Protein AF-A0A356TQ37-F1 (afdb_monomer)

Sequence (166 aa):
MHRFDAVELSVNVIALALAFVIALPVGWDREKSTRTMGLRTFPLVAVASAAFVMMARSAFEGAPDAQARVLQGVLTGIGFIGGGAILKRRERVLGAATAAALWGTAGIGAAVAHGLYEVAVVLSLVSFLTLRVMGPVKKQMNGNEQWDDGVPGPGEGDAEEEEEED

Nearest PDB structures (foldseek):
  9ckn-assembly1_A  TM=2.768E-01  e=3.999E-01  Homo sapiens
  6u63-assembly1_A  TM=2.880E-01  e=8.117E-01  Homo sapiens
  7pc0-assembly1_C  TM=4.333E-01  e=5.273E+00  Homo sapiens
  8eau-assembly1_c  TM=2.795E-01  e=7.512E+00  Saccharomyces cerevisiae

Foldseek 3Di:
DDDPDVVVVVLLVVLLVLLLVLQQLLQPLCCVQPVPGGSVHLSVLLSVLLVQLLVQCVVQPPNVVSSVVSNVVSLVVLLVVLVVQWDDDDPDIPSNLVSVSSSLSSVLSNCSSVVVNVSNNVSSVVSSCCSVVVSVVVVVVVVPPPPPPVDDDVPPVVVVVVVVPD

Solvent-accessible surface area (backbone atoms only — not comparable to full-atom values): 9016 Å² total; per-residue (Å²): 132,85,77,85,47,68,66,60,52,51,53,52,51,49,39,41,50,46,17,27,58,50,26,39,60,40,9,50,53,33,34,75,74,64,72,77,58,15,68,67,51,34,20,50,42,4,28,52,32,15,51,53,46,41,50,32,51,70,76,34,67,98,34,66,70,60,33,49,52,50,51,49,50,52,55,52,53,40,49,54,57,20,54,72,48,44,46,80,54,97,94,46,79,41,39,58,69,57,18,52,49,49,45,52,28,31,49,26,2,37,27,30,50,71,67,37,52,68,58,19,47,51,51,29,50,52,50,31,49,51,56,62,62,52,50,60,56,57,55,59,65,61,68,75,64,80,71,81,81,85,65,73,60,98,75,61,74,72,66,66,70,68,71,76,80,121

pLDDT: mean 84.01, std 16.99, range [41.44, 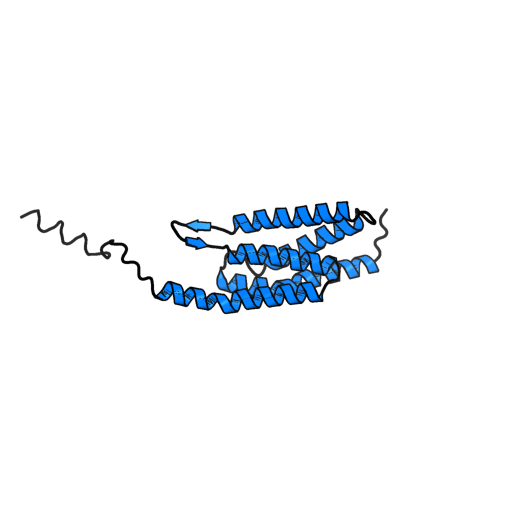98.62]

Radius of gyration: 23.64 Å; Cα contacts (8 Å, |Δi|>4): 175; chains: 1; bounding box: 40×33×89 Å

Mean predicted aligned error: 10.16 Å

Structure (mmCIF, N/CA/C/O backbone):
data_AF-A0A356TQ37-F1
#
_entry.id   AF-A0A356TQ37-F1
#
loop_
_atom_site.group_PDB
_atom_site.id
_atom_site.type_symbol
_atom_site.label_atom_id
_atom_site.label_alt_id
_atom_site.label_comp_id
_atom_site.label_asym_id
_atom_site.label_entity_id
_atom_site.label_seq_id
_atom_site.pdbx_PDB_ins_code
_atom_site.Cartn_x
_atom_site.Cartn_y
_atom_site.Cartn_z
_atom_site.occupancy
_atom_site.B_iso_or_equiv
_atom_site.auth_seq_id
_atom_site.auth_comp_id
_atom_site.auth_asym_id
_atom_site.auth_atom_id
_atom_site.pdbx_PDB_model_num
ATOM 1 N N . MET A 1 1 ? 20.381 6.887 -22.633 1.00 41.44 1 MET A N 1
ATOM 2 C CA . MET A 1 1 ? 19.395 7.956 -22.903 1.00 41.44 1 MET A CA 1
ATOM 3 C C . MET A 1 1 ? 18.058 7.256 -23.111 1.00 41.44 1 MET A C 1
ATOM 5 O O . MET A 1 1 ? 17.873 6.652 -24.160 1.00 41.44 1 MET A O 1
ATOM 9 N N . HIS A 1 2 ? 17.222 7.161 -22.067 1.00 55.84 2 HIS A N 1
ATOM 10 C CA . HIS A 1 2 ? 15.956 6.419 -22.128 1.00 55.84 2 HIS A CA 1
ATOM 11 C C . HIS A 1 2 ? 15.070 7.016 -23.222 1.00 55.84 2 HIS A C 1
ATOM 13 O O . HIS A 1 2 ? 14.717 8.194 -23.166 1.00 55.84 2 HIS A O 1
ATOM 19 N N . ARG A 1 3 ? 14.733 6.213 -24.234 1.00 59.91 3 ARG A N 1
ATOM 20 C CA . ARG A 1 3 ? 13.604 6.529 -25.103 1.00 59.91 3 ARG A CA 1
ATOM 21 C C . ARG A 1 3 ? 12.369 6.460 -24.214 1.00 59.91 3 ARG A C 1
ATOM 23 O O . ARG A 1 3 ? 12.082 5.401 -23.677 1.00 59.91 3 ARG A O 1
ATOM 30 N N . PHE A 1 4 ? 11.694 7.589 -24.022 1.00 64.06 4 PHE A N 1
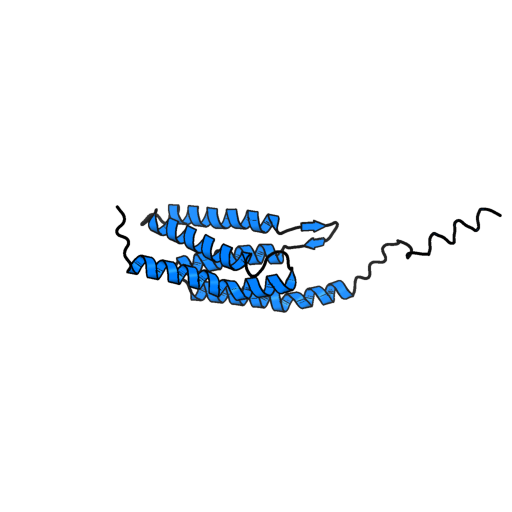ATOM 31 C CA . PHE A 1 4 ? 10.349 7.602 -23.462 1.00 64.06 4 PHE A CA 1
ATOM 32 C C . PHE A 1 4 ? 9.445 6.850 -24.437 1.00 64.06 4 PHE A C 1
ATOM 34 O O . PHE A 1 4 ? 8.970 7.424 -25.417 1.00 64.06 4 PHE A O 1
ATOM 41 N N . ASP A 1 5 ? 9.286 5.549 -24.217 1.00 83.25 5 ASP A N 1
ATOM 42 C CA . ASP A 1 5 ? 8.326 4.750 -24.955 1.00 83.25 5 ASP A CA 1
ATOM 43 C C . ASP A 1 5 ? 6.933 5.081 -24.410 1.00 83.25 5 ASP A C 1
ATOM 45 O O . ASP A 1 5 ? 6.630 4.864 -23.233 1.00 83.25 5 ASP A O 1
ATOM 49 N N . ALA A 1 6 ? 6.092 5.674 -25.258 1.00 82.50 6 ALA A N 1
ATOM 50 C CA . ALA A 1 6 ? 4.736 6.059 -24.885 1.00 82.50 6 ALA A CA 1
ATOM 51 C C . ALA A 1 6 ? 3.914 4.846 -24.415 1.00 82.50 6 ALA A C 1
ATOM 53 O O . ALA A 1 6 ? 3.034 4.989 -23.564 1.00 82.50 6 ALA A O 1
ATOM 54 N N . VAL A 1 7 ? 4.230 3.651 -24.929 1.00 85.81 7 VAL A N 1
ATOM 55 C CA . VAL A 1 7 ? 3.581 2.401 -24.533 1.00 85.81 7 VAL A CA 1
ATOM 56 C C . VAL A 1 7 ? 3.965 2.042 -23.102 1.00 85.81 7 VAL A C 1
ATOM 58 O O . VAL A 1 7 ? 3.082 1.845 -22.269 1.00 85.81 7 VAL A O 1
ATOM 61 N N . GLU A 1 8 ? 5.257 2.032 -22.777 1.00 86.81 8 GLU A N 1
ATOM 62 C CA . GLU A 1 8 ? 5.737 1.714 -21.427 1.00 86.81 8 GLU A CA 1
ATOM 63 C C . GLU A 1 8 ? 5.201 2.712 -20.392 1.00 86.81 8 GLU A C 1
ATOM 65 O O . GLU A 1 8 ? 4.710 2.323 -19.330 1.00 86.81 8 GLU A O 1
ATOM 70 N N . LEU A 1 9 ? 5.195 4.002 -20.741 1.00 88.75 9 LEU A N 1
ATOM 71 C CA . LEU A 1 9 ? 4.604 5.038 -19.901 1.00 88.75 9 LEU A CA 1
ATOM 72 C C . LEU A 1 9 ? 3.117 4.767 -19.635 1.00 88.75 9 LEU A C 1
ATOM 74 O O . LEU A 1 9 ? 2.678 4.851 -18.487 1.00 88.75 9 LEU A O 1
ATOM 78 N N . SER A 1 10 ? 2.347 4.423 -20.672 1.00 91.44 10 SER A N 1
ATOM 79 C CA . SER A 1 10 ? 0.914 4.149 -20.531 1.00 91.44 10 SER A CA 1
ATOM 80 C C . SER A 1 10 ? 0.640 2.948 -19.621 1.00 91.44 10 SER A C 1
ATOM 82 O O . SER A 1 10 ? -0.211 3.035 -18.736 1.00 91.44 10 SER A O 1
ATOM 84 N N . VAL A 1 11 ? 1.414 1.867 -19.758 1.00 92.38 11 VAL A N 1
ATOM 85 C CA . VAL A 1 11 ? 1.298 0.668 -18.914 1.00 92.38 11 VAL A CA 1
ATOM 86 C C . VAL A 1 11 ? 1.609 1.004 -17.458 1.00 92.38 11 VAL A C 1
ATOM 88 O O . VAL A 1 11 ? 0.848 0.634 -16.563 1.00 92.38 11 VAL A O 1
ATOM 91 N N . ASN A 1 12 ? 2.680 1.762 -17.218 1.00 94.12 12 ASN A N 1
ATOM 92 C CA . ASN A 1 12 ? 3.085 2.142 -15.871 1.00 94.12 12 ASN A CA 1
ATOM 93 C C . ASN A 1 12 ? 2.037 3.033 -15.192 1.00 94.12 12 ASN A C 1
ATOM 95 O O . ASN A 1 12 ? 1.674 2.796 -14.041 1.00 94.12 12 ASN A O 1
ATOM 99 N N . VAL A 1 13 ? 1.494 4.021 -15.908 1.00 96.19 13 VAL A N 1
ATOM 100 C CA . VAL A 1 13 ? 0.429 4.894 -15.389 1.00 96.19 13 VAL A CA 1
ATOM 101 C C . VAL A 1 13 ? -0.834 4.094 -15.065 1.00 96.19 13 VAL A C 1
ATOM 103 O O . VAL A 1 13 ? -1.424 4.302 -14.004 1.00 96.19 13 VAL A O 1
ATOM 106 N N . ILE A 1 14 ? -1.232 3.155 -15.929 1.00 96.81 14 ILE A N 1
ATOM 107 C CA . ILE A 1 14 ? -2.397 2.292 -15.691 1.00 96.81 14 ILE A CA 1
ATOM 108 C C . ILE A 1 14 ? -2.179 1.419 -14.452 1.00 96.81 14 ILE A C 1
ATOM 110 O O . ILE A 1 14 ? -3.071 1.339 -13.610 1.00 96.81 14 ILE A O 1
ATOM 114 N N . ALA A 1 15 ? -1.001 0.812 -14.293 1.00 97.12 15 ALA A N 1
ATOM 115 C CA . ALA A 1 15 ? -0.686 0.003 -13.118 1.00 97.12 15 ALA A CA 1
ATOM 116 C C . ALA A 1 15 ? -0.762 0.830 -11.823 1.00 97.12 15 ALA A C 1
ATOM 118 O O . ALA A 1 15 ? -1.409 0.419 -10.860 1.00 97.12 15 ALA A O 1
ATOM 119 N N . LEU A 1 16 ? -0.184 2.035 -11.800 1.00 98.31 16 LEU A N 1
ATOM 120 C CA . LEU A 1 16 ? -0.258 2.914 -10.628 1.00 98.31 16 LEU A CA 1
ATOM 121 C C . LEU A 1 16 ? -1.697 3.372 -10.340 1.00 98.31 16 LEU A C 1
ATOM 123 O O . LEU A 1 16 ? -2.119 3.387 -9.183 1.00 98.31 16 LEU A O 1
ATOM 127 N N . ALA A 1 17 ? -2.483 3.682 -11.374 1.00 98.25 17 ALA A N 1
ATOM 128 C CA . ALA A 1 17 ? -3.896 4.020 -11.221 1.00 98.25 17 ALA A CA 1
ATOM 129 C C . ALA A 1 17 ? -4.718 2.836 -10.680 1.00 98.25 17 ALA A C 1
ATOM 131 O O . ALA A 1 17 ? -5.562 3.020 -9.803 1.00 98.25 17 ALA A O 1
ATOM 132 N N . LEU A 1 18 ? -4.447 1.611 -11.138 1.00 98.31 18 LEU A N 1
ATOM 133 C CA . LEU A 1 18 ? -5.084 0.401 -10.616 1.00 98.31 18 LEU A CA 1
ATOM 134 C C . LEU A 1 18 ? -4.714 0.158 -9.153 1.00 98.31 18 LEU A C 1
ATOM 136 O O . LEU A 1 18 ? -5.605 -0.096 -8.346 1.00 98.31 18 LEU A O 1
ATOM 140 N N . ALA A 1 19 ? -3.439 0.298 -8.782 1.00 98.62 19 ALA A N 1
ATOM 141 C CA . ALA A 1 19 ? -3.004 0.186 -7.389 1.00 98.62 19 ALA A CA 1
ATOM 142 C C . ALA A 1 19 ? -3.741 1.190 -6.488 1.00 98.62 19 ALA A C 1
ATOM 144 O O . ALA A 1 19 ? -4.215 0.825 -5.410 1.00 98.62 19 ALA A O 1
ATOM 145 N N . PHE A 1 20 ? -3.905 2.429 -6.961 1.00 98.56 20 PHE A N 1
ATOM 146 C CA . PHE A 1 20 ? -4.682 3.454 -6.271 1.00 98.56 20 PHE A CA 1
ATOM 147 C C . PHE A 1 20 ? -6.143 3.026 -6.080 1.00 98.56 20 PHE A C 1
ATOM 149 O O . PHE A 1 20 ? -6.638 3.009 -4.952 1.00 98.56 20 PHE A O 1
ATOM 15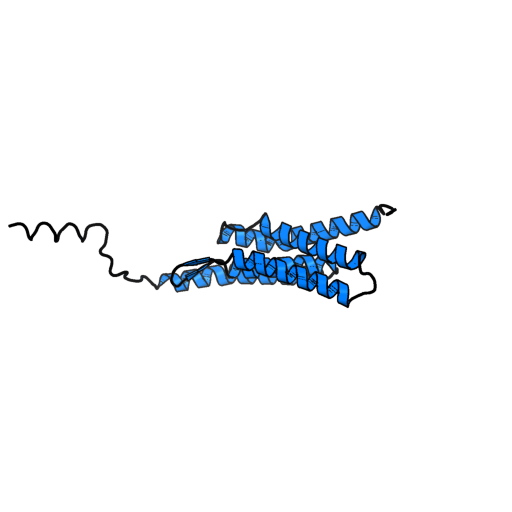6 N N . VAL A 1 21 ? -6.830 2.658 -7.167 1.00 98.38 21 VAL A N 1
ATOM 157 C CA . VAL A 1 21 ? -8.266 2.333 -7.152 1.00 98.38 21 VAL A CA 1
ATOM 158 C C . VAL A 1 21 ? -8.550 1.087 -6.317 1.00 98.38 21 VAL A C 1
ATOM 160 O O . VAL A 1 21 ? -9.480 1.091 -5.511 1.00 98.38 21 VAL A O 1
ATOM 163 N N . ILE A 1 22 ? -7.733 0.041 -6.451 1.00 98.31 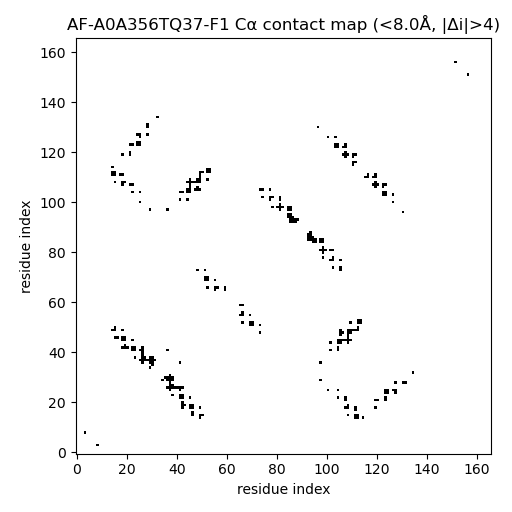22 ILE A N 1
ATOM 164 C CA . ILE A 1 22 ? -7.908 -1.213 -5.710 1.00 98.31 22 ILE A CA 1
ATOM 165 C C . ILE A 1 22 ? -7.711 -0.994 -4.205 1.00 98.31 22 ILE A C 1
ATOM 167 O O . ILE A 1 22 ? -8.349 -1.679 -3.413 1.00 98.31 22 ILE A O 1
ATOM 171 N N . ALA A 1 23 ? -6.901 -0.024 -3.776 1.00 97.94 23 ALA A N 1
ATOM 172 C CA . ALA A 1 23 ? -6.709 0.292 -2.359 1.00 97.94 23 ALA A CA 1
ATOM 173 C C . ALA A 1 23 ? -7.828 1.159 -1.740 1.00 97.94 23 ALA A C 1
ATOM 175 O O . ALA A 1 23 ? -7.922 1.256 -0.510 1.00 97.94 23 ALA A O 1
ATOM 176 N N . LEU A 1 24 ? -8.698 1.780 -2.551 1.00 97.06 24 LEU A N 1
ATOM 177 C CA . LEU A 1 24 ? -9.760 2.672 -2.064 1.00 97.06 24 LEU A CA 1
ATOM 178 C C . LEU A 1 24 ? -10.738 2.020 -1.075 1.00 97.06 24 LEU A C 1
ATOM 180 O O . LEU A 1 24 ? -11.044 2.679 -0.080 1.00 97.06 24 LEU A O 1
ATOM 184 N N . PRO A 1 25 ? -11.224 0.774 -1.263 1.00 96.12 25 PRO A N 1
ATOM 185 C CA . PRO A 1 25 ? -12.139 0.141 -0.312 1.00 96.12 25 PRO A CA 1
ATOM 186 C C . PRO A 1 25 ? -11.561 0.079 1.105 1.00 96.12 25 PRO A C 1
ATOM 188 O O . PRO A 1 25 ? -12.239 0.436 2.070 1.00 96.12 25 PRO A O 1
ATOM 191 N N . VAL A 1 26 ? -10.282 -0.291 1.229 1.00 94.56 26 VAL A N 1
ATOM 192 C CA . VAL A 1 26 ? -9.575 -0.333 2.516 1.00 94.56 26 VAL A CA 1
ATOM 193 C C . VAL A 1 26 ? -9.470 1.075 3.104 1.00 94.56 26 VAL A C 1
ATOM 195 O O . VAL A 1 26 ? -9.877 1.296 4.243 1.00 94.56 26 VAL A O 1
ATOM 198 N N . GLY A 1 27 ? -9.003 2.054 2.321 1.00 92.56 27 GLY A N 1
ATOM 199 C CA . GLY A 1 27 ? -8.882 3.444 2.775 1.00 92.56 27 GLY A CA 1
ATOM 200 C C . GLY A 1 27 ? -10.212 4.061 3.217 1.00 92.56 27 GLY A C 1
ATOM 201 O O . GLY A 1 27 ? -10.262 4.770 4.220 1.00 92.56 27 GLY A O 1
ATOM 202 N N . TRP A 1 28 ? -11.299 3.748 2.512 1.00 92.94 28 TRP A N 1
ATOM 203 C CA . TRP A 1 28 ? -12.647 4.233 2.802 1.00 92.94 28 TRP A CA 1
ATOM 204 C C . TRP A 1 28 ? -13.166 3.729 4.148 1.00 92.94 28 TRP A C 1
ATOM 206 O O . TRP A 1 28 ? -13.719 4.495 4.940 1.00 92.94 28 TRP A O 1
ATOM 216 N N . ASP A 1 29 ? -12.992 2.438 4.422 1.00 88.88 29 ASP A N 1
ATOM 217 C CA . ASP A 1 29 ? -13.392 1.854 5.698 1.00 88.88 29 ASP A CA 1
ATOM 218 C C . ASP A 1 29 ? -12.579 2.438 6.864 1.00 88.88 29 ASP A C 1
ATOM 220 O O . ASP A 1 29 ? -13.124 2.782 7.918 1.00 88.88 29 ASP A O 1
ATOM 224 N N . ARG A 1 30 ? -11.274 2.637 6.651 1.00 89.69 30 ARG A N 1
ATOM 225 C CA . ARG A 1 30 ? -10.368 3.188 7.668 1.00 89.69 30 ARG A CA 1
ATOM 226 C C . ARG A 1 30 ? -10.624 4.661 7.980 1.00 89.69 30 ARG A C 1
ATOM 228 O O . ARG A 1 30 ? -10.606 5.021 9.163 1.00 89.69 30 ARG A O 1
ATOM 235 N N . GLU A 1 31 ? -10.957 5.467 6.971 1.00 87.62 31 GLU A N 1
ATOM 236 C CA . GLU A 1 31 ? -11.400 6.860 7.132 1.00 87.62 31 GLU A CA 1
ATOM 237 C C . GLU A 1 31 ? -12.613 6.938 8.070 1.00 87.62 31 GLU A C 1
ATOM 239 O O . GLU A 1 31 ? -12.619 7.702 9.037 1.00 87.62 31 GLU A O 1
ATOM 244 N N . LYS A 1 32 ? -13.613 6.077 7.840 1.00 79.94 32 LYS A N 1
ATOM 245 C CA . LYS A 1 32 ? -14.837 6.033 8.651 1.00 79.94 32 LYS A CA 1
ATOM 246 C C . LYS A 1 32 ? -14.599 5.516 10.069 1.00 79.94 32 LYS A C 1
ATOM 248 O O . LYS A 1 32 ? -15.242 6.000 10.995 1.00 79.94 32 LYS A O 1
ATOM 253 N N . SER A 1 33 ? -13.714 4.534 10.243 1.00 75.12 33 SER A N 1
ATOM 254 C CA . SER A 1 33 ? -13.528 3.859 11.532 1.00 75.12 33 SER A CA 1
ATOM 255 C C . SER A 1 33 ? -12.569 4.570 12.485 1.00 75.12 33 SER A C 1
ATOM 257 O O . SER A 1 33 ? -12.754 4.451 13.694 1.00 75.12 33 SER A O 1
ATOM 259 N N . THR A 1 34 ? -11.514 5.223 11.987 1.00 72.50 34 THR A N 1
ATOM 260 C CA . THR A 1 34 ? -10.415 5.699 12.852 1.00 72.50 34 THR A CA 1
ATOM 261 C C . THR A 1 34 ? -10.101 7.183 12.716 1.00 72.50 34 THR A C 1
ATOM 263 O O . THR A 1 34 ? -9.447 7.721 13.608 1.00 72.50 34 THR A O 1
ATOM 266 N N . ARG A 1 35 ? -10.515 7.843 11.618 1.00 70.19 35 ARG A N 1
ATOM 267 C CA . ARG A 1 35 ? -10.200 9.252 11.276 1.00 70.19 35 ARG A CA 1
ATOM 268 C C . ARG A 1 35 ? -8.711 9.649 11.331 1.00 70.19 35 ARG A C 1
ATOM 270 O O . ARG A 1 35 ? -8.393 10.821 11.183 1.00 70.19 35 ARG A O 1
ATOM 277 N N . THR A 1 36 ? -7.796 8.700 11.537 1.00 69.31 36 THR A N 1
ATOM 278 C CA . THR A 1 36 ? -6.359 8.973 11.721 1.00 69.31 36 THR A CA 1
ATOM 279 C C . THR A 1 36 ? -5.590 8.748 10.420 1.00 69.31 36 THR A C 1
ATOM 281 O O . THR A 1 36 ? -4.715 9.528 10.063 1.00 69.31 36 THR A O 1
ATOM 284 N N . MET A 1 37 ? -5.934 7.685 9.688 1.00 79.38 37 MET A N 1
ATOM 285 C CA . MET A 1 37 ? -5.390 7.354 8.370 1.00 79.38 37 MET A CA 1
ATOM 286 C C . MET A 1 37 ? -6.515 6.751 7.528 1.00 79.38 37 MET A C 1
ATOM 288 O O . MET A 1 37 ? -7.251 5.890 8.015 1.00 79.38 37 MET A O 1
ATOM 292 N N . GLY A 1 38 ? -6.662 7.195 6.281 1.00 87.12 38 GLY A N 1
ATOM 293 C CA . GLY A 1 38 ? -7.826 6.840 5.463 1.00 87.12 38 GLY A CA 1
ATOM 294 C C . GLY A 1 38 ? -7.611 7.050 3.968 1.00 87.12 38 GLY A C 1
ATOM 295 O O . GLY A 1 38 ? -6.607 6.595 3.418 1.00 87.12 38 GLY A O 1
ATOM 296 N N . LEU A 1 39 ? -8.532 7.731 3.289 1.00 92.00 39 LEU A N 1
ATOM 297 C CA . LEU A 1 39 ? -8.595 7.764 1.816 1.00 92.00 39 LEU A CA 1
ATOM 298 C C . LEU A 1 39 ? -7.390 8.421 1.133 1.00 92.00 39 LEU A C 1
ATOM 300 O O . LEU A 1 39 ? -7.182 8.231 -0.059 1.00 92.00 39 LEU A O 1
ATOM 304 N N . ARG A 1 40 ? -6.584 9.181 1.876 1.00 92.81 40 ARG A N 1
ATOM 305 C CA . ARG A 1 40 ? -5.329 9.753 1.372 1.00 92.81 40 ARG A CA 1
ATOM 306 C C . ARG A 1 40 ? -4.165 8.784 1.557 1.00 92.81 40 ARG A C 1
ATOM 308 O O . ARG A 1 40 ? -3.397 8.556 0.635 1.00 92.81 40 ARG A O 1
ATOM 315 N N . THR A 1 41 ? -4.047 8.194 2.741 1.00 94.12 41 THR A N 1
ATOM 316 C CA . THR A 1 41 ? -2.880 7.397 3.133 1.00 94.12 41 THR A CA 1
ATOM 317 C C . THR A 1 41 ? -2.825 6.062 2.401 1.00 94.12 41 THR A C 1
ATOM 319 O O . THR A 1 41 ? -1.799 5.714 1.827 1.00 94.12 41 THR A O 1
ATOM 322 N N . PHE A 1 42 ? -3.929 5.315 2.405 1.00 96.06 42 PHE A N 1
ATOM 323 C CA . PHE A 1 42 ? -3.953 3.942 1.903 1.00 96.06 42 PHE A CA 1
ATOM 324 C C . PHE A 1 42 ? -3.656 3.860 0.394 1.00 96.06 42 PHE A C 1
ATOM 326 O O . PHE A 1 42 ? -2.737 3.133 0.015 1.00 96.06 42 PHE A O 1
ATOM 333 N N . PRO A 1 43 ? -4.311 4.650 -0.477 1.00 97.62 43 PRO A N 1
ATOM 334 C CA . PRO A 1 43 ? -3.988 4.633 -1.901 1.00 97.62 43 PRO A CA 1
ATOM 335 C C . PRO A 1 43 ? -2.556 5.086 -2.205 1.00 97.62 43 PRO A C 1
ATOM 337 O O . PRO A 1 43 ? -1.901 4.483 -3.050 1.00 97.62 43 PRO A O 1
ATOM 340 N N . LEU A 1 44 ? -2.032 6.091 -1.490 1.00 97.38 44 LEU A N 1
ATOM 341 C CA . LEU A 1 44 ? -0.645 6.540 -1.671 1.00 97.38 44 LEU A CA 1
ATOM 342 C C . LEU A 1 44 ? 0.369 5.451 -1.303 1.00 97.38 44 LEU A C 1
ATOM 344 O O . LEU A 1 44 ? 1.372 5.299 -1.995 1.00 97.38 44 LEU A O 1
ATOM 348 N N . VAL A 1 45 ? 0.097 4.660 -0.263 1.00 97.19 45 VAL A N 1
ATOM 349 C CA . VAL A 1 45 ? 0.943 3.519 0.119 1.00 97.19 45 VAL A CA 1
ATOM 350 C C . VAL A 1 45 ? 0.942 2.434 -0.959 1.00 97.19 45 VAL A C 1
ATOM 352 O O . VAL A 1 45 ? 2.009 1.924 -1.303 1.00 97.19 45 VAL A O 1
ATOM 355 N N . ALA A 1 46 ? -0.220 2.106 -1.534 1.00 98.25 46 ALA A N 1
ATOM 356 C CA . ALA A 1 46 ? -0.300 1.139 -2.630 1.00 98.25 46 ALA A CA 1
ATOM 357 C C . ALA A 1 46 ? 0.465 1.625 -3.872 1.00 98.25 46 ALA A C 1
ATOM 359 O O . ALA A 1 46 ? 1.259 0.875 -4.437 1.00 98.25 46 ALA A O 1
ATOM 360 N N . VAL A 1 47 ? 0.289 2.891 -4.260 1.00 98.50 47 VAL A N 1
ATOM 361 C CA . VAL A 1 47 ? 1.002 3.501 -5.397 1.00 98.50 47 VAL A CA 1
ATOM 362 C C . VAL A 1 47 ? 2.514 3.520 -5.165 1.00 98.50 47 VAL A C 1
ATOM 364 O O . VAL A 1 47 ? 3.269 3.121 -6.048 1.00 98.50 47 VAL A O 1
ATOM 367 N N . ALA A 1 48 ? 2.970 3.938 -3.981 1.00 97.94 48 ALA A N 1
ATOM 368 C CA . ALA A 1 48 ? 4.394 3.978 -3.652 1.00 97.94 48 ALA A CA 1
ATOM 369 C C . ALA A 1 48 ? 5.025 2.576 -3.670 1.00 97.94 48 ALA A C 1
ATOM 371 O O . ALA A 1 48 ? 6.085 2.386 -4.264 1.00 97.94 48 ALA A O 1
ATOM 372 N N . SER A 1 49 ? 4.354 1.584 -3.075 1.00 98.00 49 SER A N 1
ATOM 373 C CA . SER A 1 49 ? 4.805 0.187 -3.102 1.00 98.00 49 SER A CA 1
ATOM 374 C C . SER A 1 49 ? 4.905 -0.341 -4.536 1.00 98.00 49 SER A C 1
ATOM 376 O O . SER A 1 49 ? 5.933 -0.904 -4.915 1.00 98.00 49 SER A O 1
ATOM 378 N N . ALA A 1 50 ? 3.884 -0.083 -5.362 1.00 98.25 50 ALA A N 1
ATOM 379 C CA . ALA A 1 50 ? 3.896 -0.470 -6.767 1.00 98.25 50 ALA A CA 1
ATOM 380 C C . ALA A 1 50 ? 5.089 0.154 -7.508 1.00 98.25 50 ALA A C 1
ATOM 382 O O . ALA A 1 50 ? 5.853 -0.552 -8.164 1.00 98.25 50 ALA A O 1
ATOM 383 N N . ALA A 1 51 ? 5.306 1.461 -7.336 1.00 98.00 51 ALA A N 1
ATOM 384 C CA . ALA A 1 51 ? 6.404 2.179 -7.971 1.00 98.00 51 ALA A CA 1
ATOM 385 C C . ALA A 1 51 ? 7.785 1.630 -7.573 1.00 98.00 51 ALA A C 1
ATOM 387 O O . ALA A 1 51 ? 8.638 1.447 -8.441 1.00 98.00 51 ALA A O 1
ATOM 388 N N . PHE A 1 52 ? 8.015 1.316 -6.292 1.00 97.44 52 PHE A N 1
ATOM 389 C CA . PHE A 1 52 ? 9.290 0.740 -5.849 1.00 97.44 52 PHE A CA 1
ATOM 390 C C . PHE A 1 52 ? 9.533 -0.659 -6.416 1.00 97.44 52 PHE A C 1
ATOM 392 O O . PHE A 1 52 ? 10.651 -0.961 -6.835 1.00 97.44 52 PHE A O 1
ATOM 399 N N . VAL A 1 53 ? 8.499 -1.498 -6.487 1.00 96.75 53 VAL A N 1
ATOM 400 C CA . VAL A 1 53 ? 8.608 -2.833 -7.093 1.00 96.75 53 VAL A CA 1
ATOM 401 C C . VAL A 1 53 ? 8.868 -2.732 -8.599 1.00 96.75 53 VAL A C 1
ATOM 403 O O . VAL A 1 53 ? 9.732 -3.435 -9.121 1.00 96.75 53 VAL A O 1
ATOM 406 N N . MET A 1 54 ? 8.195 -1.819 -9.304 1.00 95.94 54 MET A N 1
ATOM 407 C CA . MET A 1 54 ? 8.444 -1.564 -10.729 1.00 95.94 54 MET A CA 1
ATOM 408 C C . MET A 1 54 ? 9.869 -1.052 -10.972 1.00 95.94 54 MET A C 1
ATOM 410 O O . MET A 1 54 ? 10.553 -1.536 -11.873 1.00 95.94 54 MET A O 1
ATOM 414 N N . MET A 1 55 ? 10.350 -0.134 -10.128 1.00 95.25 55 M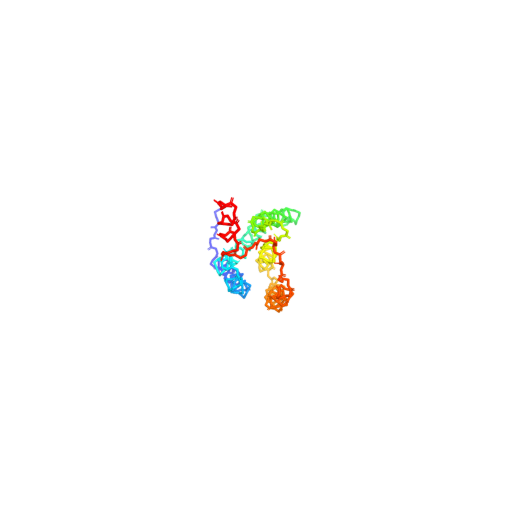ET A N 1
ATOM 415 C CA . MET A 1 55 ? 11.725 0.367 -10.179 1.00 95.25 55 MET A CA 1
ATOM 416 C C . MET A 1 55 ? 12.738 -0.760 -9.958 1.00 95.25 55 MET A C 1
ATOM 418 O O . MET A 1 55 ? 13.717 -0.843 -10.693 1.00 95.25 55 MET A O 1
ATOM 422 N N . ALA A 1 56 ? 12.488 -1.665 -9.007 1.00 95.75 56 ALA A N 1
ATOM 423 C CA . ALA A 1 56 ? 13.344 -2.824 -8.765 1.00 95.75 56 ALA A CA 1
ATOM 424 C C . ALA A 1 56 ? 13.399 -3.767 -9.972 1.00 95.75 56 ALA A C 1
ATOM 426 O O . ALA A 1 56 ? 14.477 -4.219 -10.350 1.00 95.75 56 ALA A O 1
ATOM 427 N N . ARG A 1 57 ? 12.247 -4.045 -10.594 1.00 93.81 57 ARG A N 1
ATOM 428 C CA . ARG A 1 57 ? 12.164 -4.888 -11.795 1.00 93.81 57 ARG A CA 1
ATOM 429 C C . ARG A 1 57 ? 12.946 -4.292 -12.963 1.00 93.81 57 ARG A C 1
ATOM 431 O O . ARG A 1 57 ? 13.656 -5.029 -13.636 1.00 93.81 57 ARG A O 1
ATOM 438 N N . SER A 1 58 ? 12.826 -2.981 -13.171 1.00 91.44 58 SER A N 1
ATOM 439 C CA . SER A 1 58 ? 13.532 -2.255 -14.232 1.00 91.44 58 SER A CA 1
ATOM 440 C C . SER A 1 58 ? 15.041 -2.153 -13.967 1.00 91.44 58 SER A C 1
ATOM 442 O O . SER A 1 58 ? 15.842 -2.367 -14.869 1.00 91.44 58 SER A O 1
ATOM 444 N N . ALA A 1 59 ? 15.449 -1.873 -12.725 1.00 93.06 59 ALA A N 1
ATOM 445 C CA . ALA A 1 59 ? 16.856 -1.689 -12.366 1.00 93.06 59 ALA A CA 1
ATOM 446 C C . ALA A 1 59 ? 17.646 -3.005 -12.244 1.00 93.06 59 ALA A C 1
ATOM 448 O O . ALA A 1 59 ? 18.862 -3.008 -12.424 1.00 93.06 59 ALA A O 1
ATOM 449 N N . PHE A 1 60 ? 16.974 -4.112 -11.916 1.00 93.88 60 PHE A N 1
ATOM 450 C CA . PHE A 1 60 ? 17.597 -5.405 -11.623 1.00 93.88 60 PHE A CA 1
ATOM 451 C C . PHE A 1 60 ? 17.004 -6.530 -12.477 1.00 93.88 60 PHE A C 1
ATOM 453 O O . PHE A 1 60 ? 16.612 -7.586 -11.967 1.00 93.88 60 PHE A O 1
ATOM 460 N N . GLU A 1 61 ? 16.902 -6.304 -13.784 1.00 91.56 61 GLU A N 1
ATOM 461 C CA . GLU A 1 61 ? 16.441 -7.319 -14.731 1.00 91.56 61 GLU A CA 1
ATOM 462 C C . GLU A 1 61 ? 17.343 -8.569 -14.679 1.00 91.56 61 GLU A C 1
ATOM 464 O O . GLU A 1 61 ? 18.568 -8.473 -14.618 1.00 91.56 61 GLU A O 1
ATOM 469 N N . GLY A 1 62 ? 16.738 -9.761 -14.630 1.00 92.50 62 GLY A N 1
ATOM 470 C CA . GLY A 1 62 ? 17.467 -11.033 -14.524 1.00 92.50 62 GLY A CA 1
ATOM 471 C C . GLY A 1 62 ? 18.099 -11.334 -13.155 1.00 92.50 62 GLY A C 1
ATOM 472 O O . GLY A 1 62 ? 18.727 -12.379 -13.005 1.00 92.50 62 GLY A O 1
ATOM 473 N N . ALA A 1 63 ? 17.916 -10.475 -12.146 1.00 96.12 63 ALA A N 1
ATOM 474 C CA . ALA A 1 63 ? 18.480 -10.644 -10.804 1.00 96.12 63 ALA A CA 1
ATOM 475 C C . ALA A 1 63 ? 17.375 -10.772 -9.728 1.00 96.12 63 ALA A C 1
ATOM 477 O O . ALA A 1 63 ? 17.122 -9.817 -8.983 1.00 96.12 63 ALA A O 1
ATOM 478 N N . PRO A 1 64 ? 16.714 -11.942 -9.605 1.00 93.56 64 PRO A N 1
ATOM 479 C CA . PRO A 1 64 ? 15.585 -12.132 -8.688 1.00 93.56 64 PRO A CA 1
ATOM 480 C C . PRO A 1 64 ? 15.951 -11.858 -7.222 1.00 93.56 64 PRO A C 1
ATOM 482 O O . PRO A 1 64 ? 15.159 -11.257 -6.501 1.00 93.56 64 PRO A O 1
ATOM 485 N N . ASP A 1 65 ? 17.175 -12.185 -6.798 1.00 96.19 65 ASP A N 1
ATOM 486 C CA . ASP A 1 65 ? 17.642 -11.917 -5.432 1.00 96.19 65 ASP A CA 1
ATOM 487 C C . ASP A 1 65 ? 17.723 -10.416 -5.119 1.00 96.19 65 ASP A C 1
ATOM 489 O O . ASP A 1 65 ? 17.450 -9.986 -3.998 1.00 96.19 65 ASP A O 1
ATOM 493 N N . ALA A 1 66 ? 18.101 -9.592 -6.101 1.00 95.50 66 ALA A N 1
ATOM 494 C CA . ALA A 1 66 ? 18.155 -8.143 -5.928 1.00 95.50 66 ALA A CA 1
ATOM 495 C C . ALA A 1 66 ? 16.747 -7.543 -5.843 1.00 95.50 66 ALA A C 1
ATOM 497 O O . ALA A 1 66 ? 16.486 -6.720 -4.964 1.00 95.50 66 ALA A O 1
ATOM 498 N N . GLN A 1 67 ? 15.823 -8.011 -6.686 1.00 94.88 67 GLN A N 1
ATOM 499 C CA . GLN A 1 67 ? 14.414 -7.613 -6.628 1.00 94.88 67 GLN A CA 1
ATOM 500 C C . GLN A 1 67 ? 13.769 -8.015 -5.292 1.00 94.88 67 GLN A C 1
ATOM 502 O O . GLN A 1 67 ? 13.089 -7.201 -4.666 1.00 94.88 67 GLN A O 1
ATOM 507 N N . ALA A 1 68 ? 14.052 -9.228 -4.804 1.00 94.75 68 ALA A N 1
ATOM 508 C CA . ALA A 1 68 ? 13.574 -9.714 -3.513 1.00 94.75 68 ALA A CA 1
ATOM 509 C C . ALA A 1 68 ? 14.077 -8.854 -2.342 1.00 94.75 68 ALA A C 1
ATOM 511 O O . ALA A 1 68 ? 13.304 -8.549 -1.436 1.00 94.75 68 ALA A O 1
ATOM 512 N N . ARG A 1 69 ? 15.336 -8.388 -2.375 1.00 96.44 69 ARG A N 1
ATOM 513 C CA . ARG A 1 69 ? 15.865 -7.459 -1.359 1.00 96.44 69 ARG A CA 1
ATOM 514 C C . ARG A 1 69 ? 15.148 -6.111 -1.359 1.00 96.44 69 ARG A C 1
ATOM 516 O O . ARG A 1 69 ? 14.898 -5.570 -0.283 1.00 96.44 69 ARG A O 1
ATOM 523 N N . VAL A 1 70 ? 14.792 -5.573 -2.529 1.00 95.31 70 VAL A N 1
ATOM 524 C CA . VAL A 1 70 ? 13.999 -4.334 -2.594 1.00 95.31 70 VAL A CA 1
ATOM 525 C C . VAL A 1 70 ? 12.603 -4.566 -2.024 1.00 95.31 70 VAL A C 1
ATOM 527 O O . VAL A 1 70 ? 12.158 -3.782 -1.188 1.00 95.31 70 VAL A O 1
ATOM 530 N N . LEU A 1 71 ? 11.939 -5.663 -2.401 1.00 94.56 71 LEU A N 1
ATOM 531 C CA . LEU A 1 71 ? 10.630 -6.019 -1.851 1.00 94.56 71 LEU A CA 1
ATOM 532 C C . LEU A 1 71 ? 10.684 -6.186 -0.325 1.00 94.56 71 LEU A C 1
ATOM 534 O O . LEU A 1 71 ? 9.836 -5.644 0.380 1.00 94.56 71 LEU A O 1
ATOM 538 N N . GLN A 1 72 ? 11.710 -6.864 0.197 1.00 96.06 72 GLN A N 1
ATOM 539 C CA . GLN A 1 72 ? 11.951 -6.970 1.635 1.00 96.06 72 GLN A CA 1
ATOM 540 C C . GLN A 1 72 ? 12.090 -5.582 2.273 1.00 96.06 72 GLN A C 1
ATOM 542 O O . GLN A 1 72 ? 11.445 -5.314 3.282 1.00 96.06 72 GLN A O 1
ATOM 547 N N . GLY A 1 73 ? 12.869 -4.683 1.665 1.00 96.31 73 GLY A N 1
ATOM 548 C CA . GLY A 1 73 ? 13.024 -3.304 2.129 1.00 96.31 73 GLY A CA 1
ATOM 549 C C . GLY A 1 73 ? 11.703 -2.532 2.174 1.00 96.31 73 GLY A C 1
ATOM 550 O O . GLY A 1 73 ? 11.423 -1.862 3.169 1.00 96.31 73 GLY A O 1
ATOM 551 N N . VAL A 1 74 ? 10.854 -2.675 1.150 1.00 95.31 74 VAL A N 1
ATOM 552 C CA . VAL A 1 74 ? 9.503 -2.089 1.122 1.00 95.31 74 VAL A CA 1
ATOM 553 C C . VAL A 1 74 ? 8.654 -2.638 2.272 1.00 95.31 74 VAL A C 1
ATOM 555 O O . VAL A 1 74 ? 8.072 -1.861 3.028 1.00 95.31 74 VAL A O 1
ATOM 558 N N . LEU A 1 75 ? 8.621 -3.961 2.461 1.00 94.06 75 LEU A N 1
ATOM 559 C CA . LEU A 1 75 ? 7.855 -4.598 3.539 1.00 94.06 75 LEU A CA 1
ATOM 560 C C . LEU A 1 75 ? 8.345 -4.175 4.932 1.00 94.06 75 LEU A C 1
ATOM 562 O O . LEU A 1 75 ? 7.527 -3.919 5.818 1.00 94.06 75 LEU A O 1
ATOM 566 N N . THR A 1 76 ? 9.660 -4.048 5.123 1.00 94.94 76 THR A N 1
ATOM 567 C CA . THR A 1 76 ? 10.255 -3.537 6.365 1.00 94.94 76 THR A CA 1
ATOM 568 C C . THR A 1 76 ? 9.884 -2.072 6.604 1.00 94.94 76 THR A C 1
ATOM 570 O O . THR A 1 76 ? 9.448 -1.727 7.702 1.00 94.94 76 THR A O 1
ATOM 573 N N . GLY A 1 77 ? 9.996 -1.213 5.585 1.00 93.81 77 GLY A N 1
ATOM 574 C CA . GLY A 1 77 ? 9.655 0.208 5.691 1.00 93.81 77 GLY A CA 1
ATOM 575 C C . GLY A 1 77 ? 8.186 0.433 6.053 1.00 93.81 77 GLY A C 1
ATOM 576 O O . GLY A 1 77 ? 7.871 1.219 6.946 1.00 93.81 77 GLY A O 1
ATOM 577 N N . ILE A 1 78 ? 7.278 -0.320 5.432 1.00 94.25 78 ILE A N 1
ATOM 578 C CA . ILE A 1 78 ? 5.849 -0.269 5.764 1.00 94.25 78 ILE A CA 1
ATOM 579 C C . ILE A 1 78 ? 5.579 -0.800 7.174 1.00 94.25 78 ILE A C 1
ATOM 581 O O . ILE A 1 78 ? 4.724 -0.255 7.868 1.00 94.25 78 ILE A O 1
ATOM 585 N N . GLY A 1 79 ? 6.333 -1.802 7.635 1.00 91.19 79 GLY A N 1
ATOM 586 C CA . GLY A 1 79 ? 6.292 -2.258 9.026 1.00 91.19 79 GLY A CA 1
ATOM 587 C C . GLY A 1 79 ? 6.585 -1.134 10.027 1.00 91.19 79 GLY A C 1
ATOM 588 O O . GLY A 1 79 ? 5.885 -1.015 11.031 1.00 91.19 79 GLY A O 1
ATOM 589 N N . PHE A 1 80 ? 7.546 -0.255 9.725 1.00 91.56 80 PHE A N 1
ATOM 590 C CA . PHE A 1 80 ? 7.856 0.908 10.564 1.00 91.56 80 PHE A CA 1
ATOM 591 C C . PHE A 1 80 ? 6.713 1.939 10.586 1.00 91.56 80 PHE A C 1
ATOM 593 O O . PHE A 1 80 ? 6.310 2.392 11.658 1.00 91.56 80 PHE A O 1
ATOM 600 N N . ILE A 1 81 ? 6.127 2.255 9.424 1.00 87.88 81 ILE A N 1
ATOM 601 C CA . ILE A 1 81 ? 4.965 3.162 9.329 1.00 87.88 81 ILE A CA 1
ATOM 602 C C . ILE A 1 81 ? 3.757 2.576 10.074 1.00 87.88 81 ILE A C 1
ATOM 604 O O . ILE A 1 81 ? 3.078 3.283 10.818 1.00 87.88 81 ILE A O 1
ATOM 608 N N . GLY A 1 82 ? 3.513 1.273 9.912 1.00 85.75 82 GLY A N 1
ATOM 609 C CA . GLY A 1 82 ? 2.467 0.545 10.622 1.00 85.75 82 GLY A CA 1
ATOM 610 C C . GLY A 1 82 ? 2.676 0.568 12.136 1.00 85.75 82 GLY A C 1
ATOM 611 O O . GLY A 1 82 ? 1.736 0.859 12.868 1.00 85.75 82 GLY A O 1
ATOM 612 N N . GLY A 1 83 ? 3.905 0.349 12.611 1.00 87.00 83 GLY A N 1
ATOM 613 C CA . GLY A 1 83 ? 4.258 0.466 14.028 1.00 87.00 83 GLY A CA 1
ATOM 614 C C . GLY A 1 83 ? 3.972 1.859 14.595 1.00 87.00 83 GLY A C 1
ATOM 615 O O . GLY A 1 83 ? 3.394 1.969 15.673 1.00 87.00 83 GLY A O 1
ATOM 616 N N . GLY A 1 84 ? 4.267 2.917 13.832 1.00 86.56 84 GLY A N 1
ATOM 617 C CA . GLY A 1 84 ? 3.935 4.298 14.200 1.00 86.56 84 GLY A CA 1
ATOM 618 C C . GLY A 1 84 ? 2.430 4.588 14.294 1.00 86.56 84 GLY A C 1
ATOM 619 O O . GLY A 1 84 ? 2.030 5.538 14.964 1.00 86.56 84 GLY A O 1
ATOM 620 N N . ALA A 1 85 ? 1.582 3.765 13.669 1.00 85.44 85 ALA A N 1
ATOM 621 C CA . ALA A 1 85 ? 0.129 3.863 13.793 1.00 85.44 85 ALA A CA 1
ATOM 622 C C . ALA A 1 85 ? -0.421 3.180 15.062 1.00 85.44 85 ALA A C 1
ATOM 624 O O . ALA A 1 85 ? -1.601 3.353 15.379 1.00 85.44 85 ALA A O 1
ATOM 625 N N . ILE A 1 86 ? 0.393 2.397 15.781 1.00 88.31 86 ILE A N 1
ATOM 626 C CA . ILE A 1 86 ? -0.019 1.683 16.993 1.00 88.31 86 ILE A CA 1
ATOM 627 C C . ILE A 1 86 ? 0.236 2.561 18.218 1.00 88.31 86 ILE A C 1
ATOM 629 O O . ILE A 1 86 ? 1.366 2.953 18.496 1.00 88.31 86 ILE A O 1
ATOM 633 N N . LEU A 1 87 ? -0.814 2.817 19.002 1.00 83.81 87 LEU A N 1
ATOM 634 C CA . LEU A 1 87 ? -0.723 3.574 20.250 1.00 83.81 87 LEU A CA 1
ATOM 635 C C . LEU A 1 87 ? -1.134 2.701 21.436 1.00 83.81 87 LEU A C 1
ATOM 637 O O . LEU A 1 87 ? -2.226 2.130 21.447 1.00 83.81 87 LEU A O 1
ATOM 641 N N . LYS A 1 88 ? -0.284 2.635 22.463 1.00 81.62 88 LYS A N 1
ATOM 642 C CA . LYS A 1 88 ? -0.578 1.946 23.726 1.00 81.62 88 LYS A CA 1
ATOM 643 C C . LYS A 1 88 ? -0.996 2.968 24.786 1.00 81.62 88 LYS A C 1
ATOM 645 O O . LYS A 1 88 ? -0.253 3.907 25.054 1.00 81.62 88 LYS A O 1
ATOM 650 N N . ARG A 1 89 ? -2.176 2.795 25.391 1.00 79.88 89 ARG A N 1
ATOM 651 C CA . ARG A 1 89 ? -2.648 3.602 26.531 1.00 79.88 89 ARG A CA 1
ATOM 652 C C . ARG A 1 89 ? -3.117 2.683 27.653 1.00 79.88 89 ARG A C 1
ATOM 654 O O . ARG A 1 89 ? -4.095 1.965 27.462 1.00 79.88 89 ARG A O 1
ATOM 661 N N . ARG A 1 90 ? -2.437 2.729 28.808 1.00 82.00 90 ARG A N 1
ATOM 662 C CA . ARG A 1 90 ? -2.649 1.817 29.950 1.00 82.00 90 ARG A CA 1
ATOM 663 C C . ARG A 1 90 ? -2.731 0.359 29.463 1.00 82.00 90 ARG A C 1
ATOM 665 O O . ARG A 1 90 ? -1.730 -0.163 28.973 1.00 82.00 90 ARG A O 1
ATOM 672 N N . GLU A 1 91 ? -3.916 -0.244 29.497 1.00 80.12 91 GLU A N 1
ATOM 673 C CA . GLU A 1 91 ? -4.159 -1.639 29.105 1.00 80.12 91 GLU A CA 1
ATOM 674 C C . GLU A 1 91 ? -4.737 -1.816 27.689 1.00 80.12 91 GLU A C 1
ATOM 676 O O . GLU A 1 91 ? -4.971 -2.936 27.245 1.00 80.12 91 GLU A O 1
ATOM 681 N N . ARG A 1 92 ? -4.953 -0.733 26.928 1.00 75.38 92 ARG A N 1
ATOM 682 C CA . ARG A 1 92 ? -5.549 -0.803 25.582 1.00 75.38 92 ARG A CA 1
ATOM 683 C C . ARG A 1 92 ? -4.520 -0.512 24.485 1.00 75.38 92 ARG A C 1
ATOM 685 O O . ARG A 1 92 ? -3.789 0.480 24.529 1.00 75.38 92 ARG A O 1
ATOM 692 N N . VAL A 1 93 ? -4.514 -1.363 23.454 1.00 82.81 93 VAL A N 1
ATOM 693 C CA . VAL A 1 93 ? -3.764 -1.160 22.203 1.00 82.81 93 VAL A CA 1
ATOM 694 C C . VAL A 1 93 ? -4.715 -0.647 21.120 1.00 82.81 93 VAL A C 1
ATOM 696 O O . VAL A 1 93 ? -5.711 -1.289 20.773 1.00 82.81 93 VAL A O 1
ATOM 699 N N . LEU A 1 94 ? -4.403 0.527 20.578 1.00 83.25 94 LEU A N 1
ATOM 700 C CA . LEU A 1 94 ? -5.131 1.194 19.501 1.00 83.25 94 LEU A CA 1
ATOM 701 C C . LEU A 1 94 ? -4.313 1.123 18.208 1.00 83.25 94 LEU A C 1
ATOM 703 O O . LEU A 1 94 ? -3.091 1.033 18.239 1.00 83.25 94 LEU A O 1
ATOM 707 N N . GLY A 1 95 ? -4.989 1.154 17.059 1.00 87.44 95 GLY A N 1
ATOM 708 C CA . GLY A 1 95 ? -4.322 1.262 15.756 1.00 87.44 95 GLY A CA 1
ATOM 709 C C . GLY A 1 95 ? -3.740 -0.031 15.173 1.00 87.44 95 GLY A C 1
ATOM 710 O O . GLY A 1 95 ? -3.395 -0.035 13.998 1.00 87.44 95 GLY A O 1
ATOM 711 N N . ALA A 1 96 ? -3.728 -1.155 15.903 1.00 89.12 96 ALA A N 1
ATOM 712 C CA . ALA A 1 96 ? -3.225 -2.443 15.394 1.00 89.12 96 ALA A CA 1
ATOM 713 C C . ALA A 1 96 ? -3.893 -2.888 14.074 1.00 89.12 96 ALA A C 1
ATOM 715 O O . ALA A 1 96 ? -3.216 -3.298 13.135 1.00 89.12 96 ALA A O 1
ATOM 716 N N . ALA A 1 97 ? -5.217 -2.734 13.957 1.00 89.69 97 ALA A N 1
ATOM 717 C CA . ALA A 1 97 ? -5.937 -3.038 12.718 1.00 89.69 97 ALA A CA 1
ATOM 718 C C . ALA A 1 97 ? -5.570 -2.081 11.568 1.00 89.69 97 ALA A C 1
ATOM 720 O O . ALA A 1 97 ? -5.533 -2.491 10.413 1.00 89.69 97 ALA A O 1
ATOM 721 N N . THR A 1 98 ? -5.288 -0.810 11.871 1.00 90.75 98 THR A N 1
ATOM 722 C CA . THR A 1 98 ? -4.834 0.176 10.876 1.00 90.75 98 THR A CA 1
ATOM 723 C C . THR A 1 98 ? -3.417 -0.142 10.405 1.00 90.75 98 THR A C 1
ATOM 725 O O . THR A 1 98 ? -3.158 -0.088 9.207 1.00 90.75 98 THR A O 1
ATOM 728 N N . ALA A 1 99 ? -2.532 -0.549 11.317 1.00 92.38 99 ALA A N 1
ATOM 729 C CA . ALA A 1 99 ? -1.185 -1.009 10.998 1.00 92.38 99 ALA A CA 1
ATOM 730 C C . ALA A 1 99 ? -1.206 -2.240 10.077 1.00 92.38 99 ALA A C 1
ATOM 732 O O . ALA A 1 99 ? -0.556 -2.243 9.034 1.00 92.38 99 ALA A O 1
ATOM 733 N N . ALA A 1 100 ? -2.017 -3.249 10.411 1.00 93.44 100 ALA A N 1
ATOM 734 C CA . ALA A 1 100 ? -2.199 -4.434 9.573 1.00 93.44 100 ALA A CA 1
ATOM 735 C C . ALA A 1 100 ? -2.772 -4.079 8.190 1.00 93.44 100 ALA A C 1
ATOM 737 O O . ALA A 1 100 ? -2.307 -4.586 7.170 1.00 93.44 100 ALA A O 1
ATOM 738 N N . ALA A 1 101 ? -3.743 -3.163 8.141 1.00 93.88 101 ALA A N 1
ATOM 739 C CA . ALA A 1 101 ? -4.333 -2.708 6.889 1.00 93.88 101 ALA A CA 1
ATOM 740 C C . ALA A 1 101 ? -3.313 -1.967 6.004 1.00 93.88 101 ALA A C 1
ATOM 742 O O . ALA A 1 101 ? -3.300 -2.177 4.792 1.00 93.88 101 ALA A O 1
ATOM 743 N N . LEU A 1 102 ? -2.451 -1.117 6.579 1.00 94.50 102 LEU A N 1
ATOM 744 C CA . LEU A 1 102 ? -1.367 -0.449 5.843 1.00 94.50 102 LEU A CA 1
ATOM 745 C C . LEU A 1 102 ? -0.405 -1.467 5.234 1.00 94.50 102 LEU A C 1
ATOM 747 O O . LEU A 1 102 ? -0.047 -1.356 4.062 1.00 94.50 102 LEU A O 1
ATOM 751 N N . TRP A 1 103 ? -0.039 -2.480 6.018 1.00 94.69 103 TRP A N 1
ATOM 752 C CA . TRP A 1 103 ? 0.838 -3.554 5.572 1.00 94.69 103 TRP A CA 1
ATOM 753 C C . TRP A 1 103 ? 0.235 -4.335 4.399 1.00 94.69 103 TRP A C 1
ATOM 755 O O . TRP A 1 103 ? 0.868 -4.472 3.353 1.00 94.69 103 TRP A O 1
ATOM 765 N N . GLY A 1 104 ? -1.034 -4.739 4.514 1.00 96.25 104 GLY A N 1
ATOM 766 C CA . GLY A 1 104 ? -1.761 -5.380 3.415 1.00 96.25 104 GLY A CA 1
ATOM 767 C C . GLY A 1 104 ? -1.879 -4.489 2.174 1.00 96.25 104 GLY A C 1
ATOM 768 O O . GLY A 1 104 ? -1.767 -4.969 1.049 1.00 96.25 104 GLY A O 1
ATOM 769 N N . THR A 1 105 ? -2.022 -3.177 2.361 1.00 97.12 105 THR A N 1
ATOM 770 C CA . THR A 1 105 ? -2.151 -2.210 1.259 1.00 97.12 105 THR A CA 1
ATOM 771 C C . THR A 1 105 ? -0.861 -2.033 0.466 1.00 97.12 105 THR A C 1
ATOM 773 O O . THR A 1 105 ? -0.900 -1.882 -0.755 1.00 97.12 105 THR A O 1
ATOM 776 N N . ALA A 1 106 ? 0.297 -2.135 1.117 1.00 97.56 106 ALA A N 1
ATOM 777 C CA . ALA A 1 106 ? 1.564 -2.229 0.402 1.00 97.56 106 ALA A CA 1
ATOM 778 C C . ALA A 1 106 ? 1.647 -3.513 -0.440 1.00 97.56 106 ALA A C 1
ATOM 780 O O . ALA A 1 106 ? 2.118 -3.466 -1.578 1.00 97.56 106 ALA A O 1
ATOM 781 N N . GLY A 1 107 ? 1.129 -4.628 0.085 1.00 97.69 107 GLY A N 1
ATOM 782 C CA . GLY A 1 107 ? 0.970 -5.887 -0.647 1.00 97.69 107 GLY A CA 1
ATOM 783 C C . GLY A 1 107 ? 0.096 -5.754 -1.898 1.00 97.69 107 GLY A C 1
ATOM 784 O O . GLY A 1 107 ? 0.474 -6.259 -2.951 1.00 97.69 107 GLY A O 1
ATOM 785 N N . ILE A 1 108 ? -1.017 -5.009 -1.823 1.00 98.50 108 ILE A N 1
ATOM 786 C CA . ILE A 1 108 ? -1.864 -4.683 -2.989 1.00 98.50 108 ILE A CA 1
ATOM 787 C C . ILE A 1 108 ? -1.028 -3.998 -4.076 1.00 98.50 108 ILE A C 1
ATOM 789 O O . ILE A 1 108 ? -1.034 -4.434 -5.224 1.00 98.50 108 ILE A O 1
ATOM 793 N N . GLY A 1 109 ? -0.278 -2.953 -3.714 1.00 98.25 109 GLY A N 1
ATOM 794 C CA . GLY A 1 109 ? 0.592 -2.240 -4.651 1.00 98.25 109 GLY A CA 1
ATOM 795 C C . GLY A 1 109 ? 1.653 -3.136 -5.292 1.00 98.25 109 GLY A C 1
ATOM 796 O O . GLY A 1 109 ? 1.830 -3.122 -6.509 1.00 98.25 109 GLY A O 1
ATOM 797 N N . ALA A 1 110 ? 2.315 -3.967 -4.485 1.00 98.00 110 ALA A N 1
ATOM 798 C CA . ALA A 1 110 ? 3.328 -4.902 -4.965 1.00 98.00 110 ALA A CA 1
ATOM 799 C C . ALA A 1 110 ? 2.736 -5.943 -5.933 1.00 98.00 110 ALA A C 1
ATOM 801 O O . ALA A 1 110 ? 3.323 -6.216 -6.979 1.00 98.00 110 ALA A O 1
ATOM 802 N N . ALA A 1 111 ? 1.550 -6.478 -5.629 1.00 98.12 111 ALA A N 1
ATOM 803 C CA . ALA A 1 111 ? 0.845 -7.410 -6.505 1.00 98.12 111 ALA A CA 1
ATOM 804 C C . ALA A 1 111 ? 0.500 -6.766 -7.859 1.00 98.12 111 ALA A C 1
ATOM 806 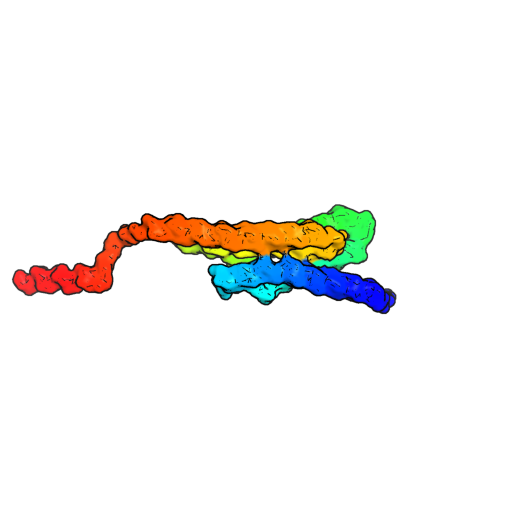O O . ALA A 1 111 ? 0.785 -7.349 -8.906 1.00 98.12 111 ALA A O 1
ATOM 807 N N . VAL A 1 112 ? -0.016 -5.531 -7.853 1.00 98.31 112 VAL A N 1
ATOM 808 C CA . VAL A 1 112 ? -0.299 -4.776 -9.086 1.00 98.31 112 VAL A CA 1
ATOM 809 C C . VAL A 1 112 ? 0.970 -4.547 -9.910 1.00 98.31 112 VAL A C 1
ATOM 811 O O . VAL A 1 112 ? 0.952 -4.754 -11.121 1.00 98.31 112 VAL A O 1
ATOM 814 N N . ALA A 1 113 ? 2.093 -4.209 -9.273 1.00 96.81 113 ALA A N 1
ATOM 815 C CA . ALA A 1 113 ? 3.378 -4.048 -9.956 1.00 96.81 113 ALA A CA 1
ATOM 816 C C . ALA A 1 113 ? 3.908 -5.336 -10.606 1.00 96.81 113 ALA A C 1
ATOM 818 O O . ALA A 1 113 ? 4.693 -5.257 -11.550 1.00 96.81 113 ALA A O 1
ATOM 819 N N . HIS A 1 114 ? 3.489 -6.513 -10.136 1.00 95.25 114 HIS A N 1
ATOM 820 C CA . HIS A 1 114 ? 3.784 -7.807 -10.760 1.00 95.25 114 HIS A CA 1
ATOM 821 C C . HIS A 1 114 ? 2.721 -8.260 -11.775 1.00 95.25 114 HIS A C 1
ATOM 823 O O . HIS A 1 114 ? 2.904 -9.295 -12.410 1.00 95.25 114 HIS A O 1
ATOM 829 N N . GLY A 1 115 ? 1.643 -7.493 -11.967 1.00 95.94 115 GLY A N 1
ATOM 830 C CA . GLY A 1 115 ? 0.514 -7.872 -12.822 1.00 95.94 115 GLY A CA 1
ATOM 831 C C . GLY A 1 115 ? -0.425 -8.911 -12.196 1.00 95.94 115 GLY A C 1
ATOM 832 O O . GLY A 1 115 ? -1.282 -9.443 -12.893 1.00 95.94 115 GLY A O 1
ATOM 833 N N . LEU A 1 116 ? -0.283 -9.189 -10.894 1.00 97.44 116 LEU A N 1
ATOM 834 C CA . LEU A 1 116 ? -1.111 -10.127 -10.127 1.00 97.44 116 LEU A CA 1
ATOM 835 C C . LEU A 1 116 ? -2.387 -9.424 -9.634 1.00 97.44 116 LEU A C 1
ATOM 837 O O . LEU A 1 116 ? -2.583 -9.185 -8.436 1.00 97.44 116 LEU A O 1
ATOM 841 N N . TYR A 1 117 ? -3.237 -9.005 -10.573 1.00 97.25 117 TYR A N 1
ATOM 842 C CA . TYR A 1 117 ? -4.416 -8.184 -10.280 1.00 97.25 117 TYR A CA 1
ATOM 843 C C . TYR A 1 117 ? -5.461 -8.929 -9.444 1.00 97.25 117 TYR A C 1
ATOM 845 O O . TYR A 1 117 ? -6.105 -8.334 -8.582 1.00 97.25 117 TYR A O 1
ATOM 853 N N . GLU A 1 118 ? -5.600 -10.235 -9.648 1.00 97.38 118 GLU A N 1
ATOM 854 C CA . GLU A 1 118 ? -6.460 -11.108 -8.856 1.00 97.38 118 GLU A CA 1
ATOM 855 C C . GLU A 1 118 ? -6.043 -11.119 -7.382 1.00 97.38 118 GLU A C 1
ATOM 857 O O . GLU A 1 118 ? -6.891 -10.962 -6.503 1.00 97.38 118 GLU A O 1
ATOM 862 N N . VAL A 1 119 ? -4.737 -11.194 -7.103 1.00 98.06 119 VAL A N 1
ATOM 863 C CA . VAL A 1 119 ? -4.200 -11.144 -5.737 1.00 98.06 119 VAL A CA 1
ATOM 864 C C . VAL A 1 119 ? -4.462 -9.776 -5.115 1.00 98.06 119 VAL A C 1
ATOM 866 O O . VAL A 1 119 ? -4.917 -9.696 -3.974 1.00 98.06 119 VAL A O 1
ATOM 869 N N . ALA A 1 120 ? -4.236 -8.696 -5.868 1.00 98.31 120 ALA A N 1
ATOM 870 C CA . ALA A 1 120 ? -4.489 -7.333 -5.408 1.00 98.31 120 ALA A CA 1
ATOM 871 C C . ALA A 1 120 ? -5.966 -7.112 -5.030 1.00 98.31 120 ALA A C 1
ATOM 873 O O . ALA A 1 120 ? -6.267 -6.560 -3.968 1.00 98.31 120 ALA A O 1
ATOM 874 N N . VAL A 1 121 ? -6.892 -7.578 -5.873 1.00 98.38 121 VAL A N 1
ATOM 875 C CA . VAL A 1 121 ? -8.337 -7.472 -5.633 1.00 98.38 121 VAL A CA 1
ATOM 876 C C . VAL A 1 121 ? -8.757 -8.317 -4.432 1.00 98.38 121 VAL A C 1
ATOM 878 O O . VAL A 1 121 ? -9.450 -7.806 -3.552 1.00 98.38 121 VAL A O 1
ATOM 881 N N . VAL A 1 122 ? -8.312 -9.575 -4.346 1.00 98.19 122 VAL A N 1
ATOM 882 C CA . VAL A 1 122 ? -8.630 -10.456 -3.210 1.00 98.19 122 VAL A CA 1
ATOM 883 C C . VAL A 1 122 ? -8.094 -9.875 -1.902 1.00 98.19 122 VAL A C 1
ATOM 885 O O . VAL A 1 122 ? -8.833 -9.829 -0.920 1.00 98.19 122 VAL A O 1
ATOM 888 N N . LEU A 1 123 ? -6.861 -9.357 -1.882 1.00 97.69 123 LEU A N 1
ATOM 889 C CA . LEU A 1 123 ? -6.293 -8.695 -0.704 1.00 97.69 123 LEU A CA 1
ATOM 890 C C . LEU A 1 123 ? -7.124 -7.488 -0.266 1.00 97.69 123 LEU A C 1
ATOM 892 O O . LEU A 1 123 ? -7.397 -7.337 0.927 1.00 97.69 123 LEU A O 1
ATOM 896 N N . SER A 1 124 ? -7.545 -6.646 -1.213 1.00 97.88 124 SER A N 1
ATOM 897 C CA . SER A 1 124 ? -8.385 -5.482 -0.921 1.00 97.88 124 SER A CA 1
ATOM 898 C C . SER A 1 124 ? -9.736 -5.889 -0.342 1.00 97.88 124 SER A C 1
ATOM 900 O O . SER A 1 124 ? -10.139 -5.382 0.707 1.00 97.88 124 SER A O 1
ATOM 902 N N . LEU A 1 125 ? -10.405 -6.856 -0.975 1.00 96.88 125 LEU A N 1
ATOM 903 C CA . LEU A 1 125 ? -11.705 -7.355 -0.539 1.00 96.88 125 LEU A CA 1
ATOM 904 C C . LEU A 1 125 ? -11.624 -8.013 0.836 1.00 96.88 125 LEU A C 1
ATOM 906 O O . LEU A 1 125 ? -12.396 -7.652 1.718 1.00 96.88 125 LEU A O 1
ATOM 910 N N . VAL A 1 126 ? -10.679 -8.930 1.055 1.00 96.12 126 VAL A N 1
ATOM 911 C CA . VAL A 1 126 ? -10.511 -9.610 2.348 1.00 96.12 126 VAL A CA 1
ATOM 912 C C . VAL A 1 126 ? -10.182 -8.604 3.446 1.00 96.12 126 VAL A C 1
ATOM 914 O O . VAL A 1 126 ? -10.779 -8.665 4.522 1.00 96.12 126 VAL A O 1
ATOM 917 N N . SER A 1 127 ? -9.297 -7.641 3.173 1.00 94.50 127 SER A N 1
ATOM 918 C CA . SER A 1 127 ? -8.980 -6.571 4.123 1.00 94.50 127 SER A CA 1
ATOM 919 C C . SER A 1 127 ? -10.224 -5.748 4.449 1.00 94.50 127 SER A C 1
ATOM 921 O O . SER A 1 127 ? -10.571 -5.598 5.616 1.00 94.50 127 SER A O 1
ATOM 923 N N . PHE A 1 128 ? -10.950 -5.272 3.436 1.00 94.38 128 PHE A N 1
ATOM 924 C CA . PHE A 1 128 ? -12.171 -4.490 3.616 1.00 94.38 128 PHE A CA 1
ATOM 925 C C . PHE A 1 128 ? -13.253 -5.258 4.392 1.00 94.38 128 PHE A C 1
ATOM 927 O O . PHE A 1 128 ? -13.802 -4.729 5.359 1.00 94.38 128 PHE A O 1
ATOM 934 N N . LEU A 1 129 ? -13.532 -6.512 4.022 1.00 93.44 129 LEU A N 1
ATOM 935 C CA . LEU A 1 129 ? -14.536 -7.350 4.684 1.00 93.44 129 LEU A CA 1
ATOM 936 C C . LEU A 1 129 ? -14.158 -7.621 6.139 1.00 93.44 129 LEU A C 1
ATOM 938 O O . LEU A 1 129 ? -14.991 -7.439 7.023 1.00 93.44 129 LEU A O 1
ATOM 942 N N . THR A 1 130 ? -12.909 -8.006 6.403 1.00 91.56 130 THR A N 1
ATOM 943 C CA . THR A 1 130 ? -12.431 -8.291 7.766 1.00 91.56 130 THR A CA 1
ATOM 944 C C . THR A 1 130 ? -12.599 -7.065 8.656 1.00 91.56 130 THR A C 1
ATOM 946 O O . THR A 1 130 ? -13.159 -7.139 9.750 1.00 91.56 130 THR A O 1
ATOM 949 N N . LEU A 1 131 ? -12.168 -5.910 8.153 1.00 87.75 131 LEU A N 1
ATOM 950 C CA . LEU A 1 131 ? -12.211 -4.645 8.869 1.00 87.75 131 LEU A CA 1
ATOM 951 C C . LEU A 1 131 ? -13.646 -4.155 9.120 1.00 87.75 131 LEU A C 1
ATOM 953 O O . LEU A 1 131 ? -13.938 -3.655 10.210 1.00 87.75 131 LEU A O 1
ATOM 957 N N . ARG A 1 132 ? -14.549 -4.358 8.155 1.00 85.75 132 ARG A N 1
ATOM 958 C CA . ARG A 1 132 ? -15.954 -3.951 8.249 1.00 85.75 132 ARG A CA 1
ATOM 959 C C . ARG A 1 132 ? -16.806 -4.888 9.104 1.00 85.75 132 ARG A C 1
ATOM 961 O O . ARG A 1 132 ? -17.657 -4.405 9.846 1.00 85.75 132 ARG A O 1
ATOM 968 N N . VAL A 1 133 ? -16.596 -6.202 9.010 1.00 83.31 133 VAL A N 1
ATOM 969 C CA . VAL A 1 133 ? -17.388 -7.217 9.730 1.00 83.31 133 VAL A CA 1
ATOM 970 C C . VAL A 1 133 ? -16.939 -7.348 11.183 1.00 83.31 133 VAL A C 1
ATOM 972 O O . VAL A 1 133 ? -17.782 -7.440 12.071 1.00 83.31 133 VAL A O 1
ATOM 975 N N . MET A 1 134 ? -15.632 -7.296 11.462 1.00 76.81 134 MET A N 1
ATOM 976 C CA . MET A 1 134 ? -15.130 -7.408 12.840 1.00 76.81 134 MET A CA 1
ATOM 977 C C . MET A 1 134 ? -15.141 -6.083 13.614 1.00 76.81 134 MET A C 1
ATOM 979 O O . MET A 1 134 ? -15.084 -6.090 14.844 1.00 76.81 134 MET A O 1
ATOM 983 N N . GLY A 1 135 ? -15.276 -4.945 12.927 1.00 70.31 135 GLY A N 1
ATOM 984 C CA . GLY A 1 135 ? -15.470 -3.632 13.552 1.00 70.31 135 GLY A CA 1
ATOM 985 C C . GLY A 1 135 ? -16.613 -3.578 14.587 1.00 70.31 135 GLY A C 1
ATOM 986 O O . GLY A 1 135 ? -16.365 -3.169 15.724 1.00 70.31 135 GLY A O 1
ATOM 987 N N . PRO A 1 136 ? -17.853 -3.995 14.255 1.00 60.44 136 PRO A N 1
ATOM 988 C CA . PRO A 1 136 ? -18.982 -3.973 15.190 1.00 60.44 136 PRO A CA 1
ATOM 989 C C . PRO A 1 136 ? -18.880 -5.001 16.328 1.00 60.44 136 PRO A C 1
ATOM 991 O O . PRO A 1 136 ? -19.341 -4.709 17.430 1.00 60.44 136 PRO A O 1
ATOM 994 N N . VAL A 1 137 ? -18.235 -6.154 16.112 1.00 60.16 137 VAL A N 1
ATOM 995 C CA . VAL A 1 137 ? -18.067 -7.200 17.145 1.00 60.16 137 VAL A CA 1
ATOM 996 C C . VAL A 1 137 ? -17.260 -6.672 18.335 1.00 60.16 137 VAL A C 1
ATOM 998 O O . VAL A 1 137 ? -17.634 -6.871 19.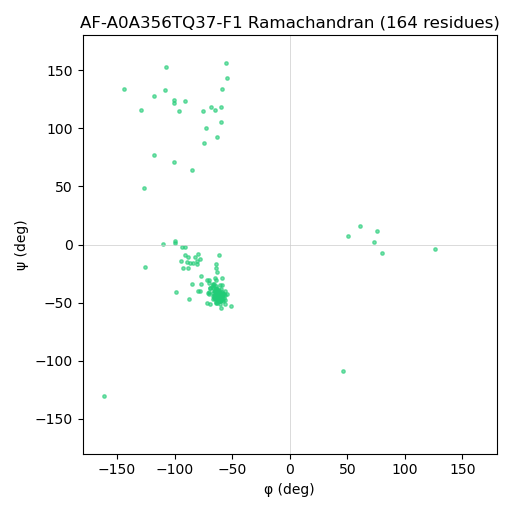489 1.00 60.16 137 VAL A O 1
ATOM 1001 N N . LYS A 1 138 ? -16.216 -5.876 18.070 1.00 56.91 138 LYS A N 1
ATOM 1002 C CA . LYS A 1 138 ? -15.422 -5.225 19.124 1.00 56.91 138 LYS A CA 1
ATOM 1003 C C . LYS A 1 138 ? -16.230 -4.208 19.943 1.00 56.91 138 LYS A C 1
ATOM 1005 O O . LYS A 1 138 ? -15.961 -4.017 21.125 1.00 56.91 138 LYS A O 1
ATOM 1010 N N . LYS A 1 139 ? -17.228 -3.556 19.334 1.00 54.38 139 LYS A N 1
ATOM 1011 C CA . LYS A 1 139 ? -18.079 -2.573 20.025 1.00 54.38 139 LYS A CA 1
ATOM 1012 C C . LYS A 1 139 ? -19.035 -3.239 21.021 1.00 54.38 139 LYS A C 1
ATOM 1014 O O . LYS A 1 139 ? -19.339 -2.632 22.038 1.00 54.38 139 LYS A O 1
ATOM 1019 N N . GLN A 1 140 ? -19.467 -4.471 20.750 1.00 52.44 140 GLN A N 1
ATOM 1020 C CA . GLN A 1 140 ? -20.335 -5.234 21.654 1.00 52.44 140 GLN A CA 1
ATOM 1021 C C . GLN A 1 140 ? -19.564 -5.830 22.836 1.00 52.44 140 GLN A C 1
ATOM 1023 O O . GLN A 1 140 ? -20.082 -5.843 23.945 1.00 52.44 140 GLN A O 1
ATOM 1028 N N . MET A 1 141 ? -18.306 -6.234 22.637 1.00 54.72 141 MET A N 1
ATOM 1029 C CA . MET A 1 141 ? -17.456 -6.721 23.733 1.00 54.72 141 MET A CA 1
ATOM 1030 C C . MET A 1 141 ? -17.086 -5.614 24.730 1.00 54.72 141 MET A C 1
ATOM 1032 O O . MET A 1 141 ? -17.073 -5.854 25.929 1.00 54.72 141 MET A O 1
ATOM 1036 N N . ASN A 1 142 ? -16.867 -4.384 24.254 1.00 53.88 142 ASN A N 1
ATOM 1037 C CA . ASN A 1 142 ? -16.601 -3.234 25.125 1.00 53.88 142 ASN A CA 1
ATOM 1038 C C . ASN A 1 142 ? -17.871 -2.634 25.766 1.00 53.88 142 ASN A C 1
ATOM 1040 O O . ASN A 1 142 ? -17.752 -1.730 26.585 1.00 53.88 142 ASN A O 1
ATOM 1044 N N . GLY A 1 143 ? -19.072 -3.072 25.370 1.00 46.75 143 GLY A N 1
ATOM 1045 C CA . GLY A 1 143 ? -20.340 -2.560 25.904 1.00 46.75 143 GLY A CA 1
ATOM 1046 C C . GLY A 1 143 ? -20.711 -3.105 27.287 1.00 46.75 143 GLY A C 1
ATOM 1047 O O . GLY A 1 143 ? -21.601 -2.548 27.916 1.00 46.75 143 GLY A O 1
ATOM 1048 N N . ASN A 1 144 ? -20.023 -4.153 27.759 1.00 44.06 144 ASN A N 1
ATOM 1049 C CA . ASN A 1 144 ? -20.276 -4.803 29.052 1.00 44.06 144 ASN A CA 1
ATOM 1050 C C . ASN A 1 144 ? -19.176 -4.562 30.102 1.00 44.06 144 ASN A C 1
ATOM 1052 O O . ASN A 1 144 ? -19.292 -5.058 31.217 1.00 44.06 144 ASN A O 1
ATOM 1056 N N . GLU A 1 145 ? -18.125 -3.805 29.782 1.00 53.16 145 GLU A N 1
ATOM 1057 C CA . GLU A 1 145 ? -17.113 -3.387 30.759 1.00 53.16 145 GLU A CA 1
ATOM 1058 C C . GLU A 1 145 ? -17.389 -1.942 31.183 1.00 53.16 145 GLU A C 1
ATOM 1060 O O . GLU A 1 145 ? -16.668 -1.014 30.812 1.00 53.16 145 GLU A O 1
ATOM 1065 N N . GLN A 1 146 ? -18.465 -1.746 31.949 1.00 45.78 146 GLN A N 1
ATOM 1066 C CA . GLN A 1 146 ? -18.553 -0.595 32.841 1.00 45.78 146 GLN A CA 1
ATOM 1067 C C . GLN A 1 146 ? -17.624 -0.909 34.016 1.00 45.78 146 GLN A C 1
ATOM 1069 O O . GLN A 1 146 ? -18.005 -1.579 34.970 1.00 45.78 146 GLN A O 1
ATOM 1074 N N . TRP A 1 147 ? -16.350 -0.557 33.849 1.00 46.38 147 TRP A N 1
ATOM 1075 C CA . TRP A 1 147 ? -15.367 -0.618 34.920 1.00 46.38 147 TRP A CA 1
ATOM 1076 C C . TRP A 1 147 ? -15.771 0.462 35.922 1.00 46.38 147 TRP A C 1
ATOM 1078 O O . TRP A 1 147 ? -15.869 1.621 35.544 1.00 46.38 147 TRP A O 1
ATOM 1088 N N . ASP A 1 148 ? -16.084 0.060 37.147 1.00 51.00 148 ASP A N 1
ATOM 1089 C CA . ASP A 1 148 ? -16.198 0.960 38.289 1.00 51.00 148 ASP A CA 1
ATOM 1090 C C . ASP A 1 148 ? -14.776 1.390 38.669 1.00 51.00 148 ASP A C 1
ATOM 1092 O O . ASP A 1 148 ? -13.998 0.605 39.215 1.00 51.00 148 ASP A O 1
ATOM 1096 N N . ASP A 1 149 ? -14.383 2.593 38.250 1.00 59.03 149 ASP A N 1
ATOM 1097 C CA . ASP A 1 149 ? -13.058 3.171 38.472 1.00 59.03 149 ASP A CA 1
ATOM 1098 C C . ASP A 1 149 ? -12.732 3.358 39.968 1.00 59.03 149 ASP A C 1
ATOM 110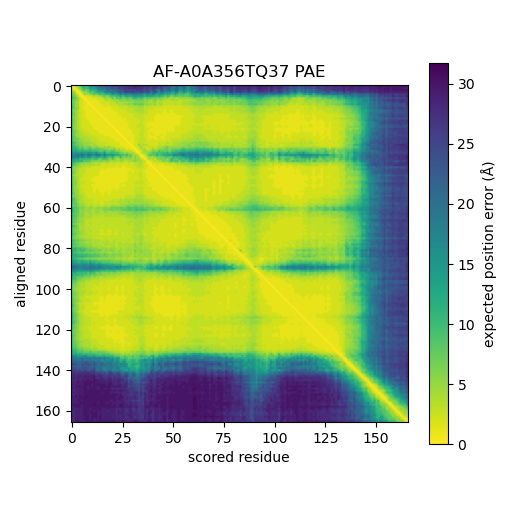0 O O . ASP A 1 149 ? -11.603 3.738 40.286 1.00 59.03 149 ASP A O 1
ATOM 1104 N N . GLY A 1 150 ? -13.702 3.168 40.878 1.00 56.88 150 GLY A N 1
ATOM 1105 C CA . GLY A 1 150 ? -13.585 3.563 42.283 1.00 56.88 150 GLY A CA 1
ATOM 1106 C C . GLY A 1 150 ? -13.374 5.071 42.457 1.00 56.88 150 GLY A C 1
ATOM 1107 O O . GLY A 1 150 ? -12.920 5.514 43.508 1.00 56.88 150 GLY A O 1
ATOM 1108 N N . VAL A 1 151 ? -13.646 5.855 41.409 1.00 56.50 151 VAL A N 1
ATOM 1109 C CA . VAL A 1 151 ? -13.601 7.315 41.429 1.00 56.50 151 VAL A CA 1
ATOM 1110 C C . VAL A 1 151 ? -15.032 7.780 41.677 1.00 56.50 151 VAL A C 1
ATOM 1112 O O . VAL A 1 151 ? -15.879 7.527 40.814 1.00 56.50 151 VAL A O 1
ATOM 1115 N N . PRO A 1 152 ? -15.313 8.429 42.821 1.00 51.59 152 PRO A N 1
ATOM 1116 C CA . PRO A 1 152 ? -16.628 8.988 43.089 1.00 51.59 152 PRO A CA 1
ATOM 1117 C C . PRO A 1 152 ? -17.036 9.924 41.950 1.00 51.59 152 PRO A C 1
ATOM 1119 O O . PRO A 1 152 ? -16.198 10.615 41.355 1.00 51.59 152 PRO A O 1
ATOM 1122 N N . GLY A 1 153 ? -18.319 9.913 41.606 1.00 57.78 153 GLY A N 1
ATOM 1123 C CA . GLY A 1 153 ? -18.874 10.787 40.590 1.00 57.78 153 GLY A CA 1
ATOM 1124 C C . GLY A 1 153 ? -18.583 12.257 40.914 1.00 57.78 153 GLY A C 1
ATOM 1125 O O . GLY A 1 153 ? -18.357 12.613 42.073 1.00 57.78 153 GLY A O 1
ATOM 1126 N N . PRO A 1 154 ? -18.582 13.147 39.904 1.00 46.47 154 PRO A N 1
ATOM 1127 C CA . PRO A 1 154 ? -18.430 14.570 40.162 1.00 46.47 154 PRO A CA 1
ATOM 1128 C C . PRO A 1 154 ? -19.589 15.028 41.062 1.00 46.47 154 PRO A C 1
ATOM 1130 O O . PRO A 1 154 ? -20.726 15.107 40.595 1.00 46.47 154 PRO A O 1
ATOM 1133 N N . GLY A 1 155 ? -19.286 15.269 42.342 1.00 55.81 155 GLY A N 1
ATOM 1134 C CA . GLY A 1 155 ? -20.237 15.659 43.389 1.00 55.81 155 GLY A CA 1
ATOM 1135 C C . GLY A 1 155 ? -20.252 14.788 44.655 1.00 55.81 155 GLY A C 1
ATOM 1136 O O . GLY A 1 155 ? -20.984 15.12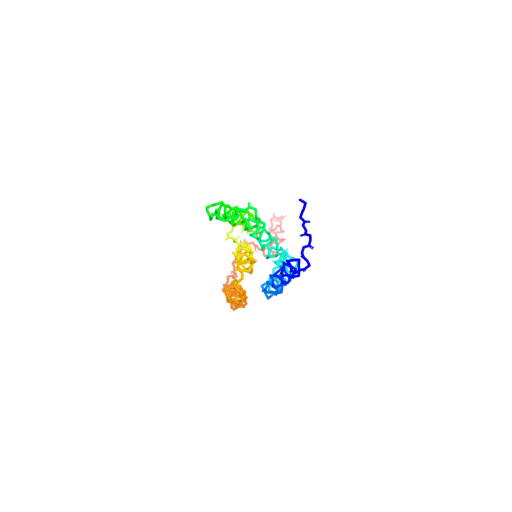6 45.576 1.00 55.81 155 GLY A O 1
ATOM 1137 N N . GLU A 1 156 ? -19.483 13.695 44.736 1.00 57.81 156 GLU A N 1
ATOM 1138 C CA . GLU A 1 156 ? -19.438 12.840 45.946 1.00 57.81 156 GLU A CA 1
ATOM 1139 C C . GLU A 1 156 ? -18.302 13.190 46.927 1.00 57.81 156 GLU A C 1
ATOM 1141 O O . GLU A 1 156 ? -18.356 12.767 48.074 1.00 57.81 156 GLU A O 1
ATOM 1146 N N . GLY A 1 157 ? -17.305 13.986 46.519 1.00 49.19 157 GLY A N 1
ATOM 1147 C CA . GLY A 1 157 ? -16.211 14.430 47.403 1.00 49.19 157 GLY A CA 1
ATOM 1148 C C . GLY A 1 157 ? -16.504 15.703 48.203 1.00 49.19 157 GLY A C 1
ATOM 1149 O O . GLY A 1 157 ? -15.821 15.975 49.180 1.00 49.19 157 GLY A O 1
ATOM 1150 N N . ASP A 1 158 ? -17.528 16.464 47.812 1.00 53.66 158 ASP A N 1
ATOM 1151 C CA . ASP A 1 158 ? -17.801 17.786 48.391 1.00 53.66 158 ASP A CA 1
ATOM 1152 C C . ASP A 1 158 ? -18.709 17.708 49.636 1.00 53.66 158 ASP A C 1
ATOM 1154 O O . ASP A 1 158 ? -18.887 18.699 50.332 1.00 53.66 158 ASP A O 1
ATOM 1158 N N . ALA A 1 159 ? -19.305 16.540 49.912 1.00 55.53 159 ALA A N 1
ATOM 1159 C CA . ALA A 1 159 ? -20.223 16.345 51.037 1.00 55.53 159 ALA A CA 1
ATOM 1160 C C . ALA A 1 159 ? -19.530 15.839 52.314 1.00 55.53 159 ALA A C 1
ATOM 1162 O O . ALA A 1 159 ? -20.081 15.994 53.398 1.00 55.53 159 ALA A O 1
ATOM 1163 N N . GLU A 1 160 ? -18.339 15.241 52.203 1.00 54.88 160 GLU A N 1
ATOM 1164 C CA . GLU A 1 160 ? -17.618 14.690 53.362 1.00 54.88 160 GLU A CA 1
ATOM 1165 C C . GLU A 1 160 ? -16.714 15.731 54.048 1.00 54.88 160 GLU A C 1
ATOM 1167 O O . GLU A 1 160 ? -16.405 15.579 55.225 1.00 54.88 160 GLU A O 1
ATOM 1172 N N . GLU A 1 161 ? -16.339 16.820 53.364 1.00 55.03 161 GLU A N 1
ATOM 1173 C CA . GLU A 1 161 ? -15.512 17.888 53.955 1.00 55.03 161 GLU A CA 1
ATOM 1174 C C . GLU A 1 161 ? -16.316 18.881 54.822 1.00 55.03 161 GLU A C 1
ATOM 1176 O O . GLU A 1 161 ? -15.721 19.582 55.636 1.00 55.03 161 GLU A O 1
ATOM 1181 N N . GLU A 1 162 ? -17.652 18.927 54.713 1.00 55.12 162 GLU A N 1
ATOM 1182 C CA . GLU A 1 162 ? -18.490 19.847 55.508 1.00 55.12 162 GLU A CA 1
ATOM 1183 C C . GLU A 1 162 ? -18.947 19.267 56.866 1.00 55.12 162 GLU A C 1
ATOM 1185 O O . GLU A 1 162 ? -19.367 20.031 57.731 1.00 55.12 162 GLU A O 1
ATOM 1190 N N . GLU A 1 163 ? -18.841 17.951 57.106 1.00 56.28 163 GLU A N 1
ATOM 1191 C CA . GLU A 1 163 ? -19.262 17.333 58.383 1.00 56.28 163 GLU A CA 1
ATOM 1192 C C . GLU A 1 163 ? -18.140 17.239 59.442 1.00 56.28 163 GLU A C 1
ATOM 1194 O O . GLU A 1 163 ? -18.423 16.925 60.598 1.00 56.28 163 GLU A O 1
ATOM 1199 N N . GLU A 1 164 ? -16.878 17.536 59.099 1.00 55.59 164 GLU A N 1
ATOM 1200 C CA . GLU A 1 164 ? -15.751 17.513 60.056 1.00 55.59 164 GLU A CA 1
ATOM 1201 C C . GLU A 1 164 ? -15.446 18.877 60.722 1.00 55.59 164 GLU A C 1
ATOM 1203 O O . GLU A 1 164 ? -14.562 18.942 61.581 1.00 55.59 164 GLU A O 1
ATOM 1208 N N . GLU A 1 165 ? -16.165 19.958 60.381 1.00 55.78 165 GLU A N 1
ATOM 1209 C CA . GLU A 1 165 ? -15.926 21.310 60.932 1.00 55.78 165 GLU A CA 1
ATOM 1210 C C . GLU A 1 165 ? -16.870 21.769 62.072 1.00 55.78 165 GLU A C 1
ATOM 1212 O O . GLU A 1 165 ? -16.679 22.881 62.573 1.00 55.78 165 GLU A O 1
ATOM 1217 N N . ASP A 1 166 ? -17.800 20.932 62.561 1.00 43.56 166 ASP A N 1
ATOM 1218 C CA . ASP A 1 166 ? -18.707 21.263 63.690 1.00 43.56 166 ASP A CA 1
ATOM 1219 C C . ASP A 1 166 ? -18.363 20.577 65.035 1.00 43.56 166 ASP A C 1
ATOM 1221 O O . ASP A 1 166 ? -18.194 19.335 65.087 1.00 43.56 166 ASP A O 1
#

Secondary structure (DSSP, 8-state):
-----HHHHHHHHHHHHHHHHHHHHHHHHHHHHHSSS-TTHHHHHHHHHHHHHHHHHHHTTT-HHHHHHHHHHHHHHHHHHHHHT-EEETTEEESHHHHHHHHHHHHHHHHHHTT-HHHHHHHHHHHHHHHHHHHHHHHHHTTS-----S---TTSSTTTSSSS--